Protein AF-A0A255PGM9-F1 (afdb_monomer_lite)

Radius of gyration: 24.42 Å; chains: 1; bounding box: 67×64×49 Å

pLDDT: mean 72.97, std 16.76, range [39.38, 97.69]

Secondary structure (DSSP, 8-state):
-HHHHHTTSSPPPS-EEEE--S---HHHHHHHHHHIIIIITTTT--EEEE-SS-HHHHHH-TTSS---S--EEE-TTS-EEE----TTTTS----STT-S-TTTSS-----HHHHHHHHHHHHTTHHHHHHHHH--TT-EETTEE-S-------------

Foldseek 3Di:
DQQCLQVVVDPNDQEAEAECLVDDDPVVVVVVVVCVVPGCVVSVHYYHYDYDYHLVCLCPDPPHDHRQDFDFDQDPVRDIDTDHRPCLPVDQDQPEPVSHGPVPHPPDDDDPVNVVVVVVVCVVCVVVVCCVVVPDVQDDDPVDGDDDDDDDDDPPDDDD

Sequence (160 aa):
MLALSANGRLPRADYAIFANTGWKPHAVYRHLDRLQKEIAAPAGIPILRVSSGNVRRDALDPAHRFASMPLDILNQDGKQGMTRRQCTGERQAFLHRSRVPLDRAPIDHVTAAEWAARQQELDDRASMVEELENGVVDGCSPWACRGEAEPVQDDFGLAS

Structure (mmCIF, N/CA/C/O backbone):
data_AF-A0A255PGM9-F1
#
_entry.id   AF-A0A255PGM9-F1
#
loop_
_atom_site.group_PDB
_atom_site.id
_atom_site.type_symbol
_atom_site.label_atom_id
_atom_site.label_alt_id
_atom_site.label_comp_id
_atom_site.label_asym_id
_atom_site.label_entity_id
_atom_site.label_seq_id
_atom_site.pdbx_PDB_ins_code
_atom_site.Cartn_x
_atom_site.Cartn_y
_atom_site.Cartn_z
_atom_site.occupancy
_atom_site.B_iso_or_equiv
_atom_site.auth_seq_id
_atom_site.auth_comp_id
_atom_site.auth_asym_id
_atom_site.auth_atom_id
_atom_site.pdbx_PDB_model_num
ATOM 1 N N . MET A 1 1 ? -11.801 -1.512 4.109 1.00 80.38 1 MET A N 1
ATOM 2 C CA . MET A 1 1 ? -11.515 -2.025 5.470 1.00 80.38 1 MET A CA 1
ATOM 3 C C . MET A 1 1 ? -11.207 -0.915 6.474 1.00 80.38 1 MET A C 1
ATOM 5 O O . MET A 1 1 ? -12.067 -0.676 7.305 1.00 80.38 1 MET A O 1
ATOM 9 N N . LEU A 1 2 ? -10.078 -0.187 6.395 1.00 89.12 2 LEU A N 1
ATOM 10 C CA . LEU A 1 2 ? -9.706 0.833 7.405 1.00 89.12 2 LEU A CA 1
ATOM 11 C C . LEU A 1 2 ? -10.802 1.881 7.676 1.00 89.12 2 LEU A C 1
ATOM 13 O O . LEU A 1 2 ? -11.199 2.059 8.819 1.00 89.12 2 LEU A O 1
ATOM 17 N N . ALA A 1 3 ? -11.339 2.523 6.634 1.00 90.69 3 ALA A N 1
ATOM 18 C CA . ALA A 1 3 ? -12.402 3.520 6.797 1.00 90.69 3 ALA A CA 1
ATOM 19 C C . ALA A 1 3 ? -13.709 2.928 7.351 1.00 90.69 3 ALA A C 1
ATOM 21 O O . ALA A 1 3 ? -14.421 3.588 8.094 1.00 90.69 3 ALA A O 1
ATOM 22 N N . LEU A 1 4 ? -14.026 1.673 7.021 1.00 93.12 4 LEU A N 1
ATOM 23 C CA . LEU A 1 4 ? -15.214 0.996 7.552 1.00 93.12 4 LEU A CA 1
ATOM 24 C C . LEU A 1 4 ? -15.051 0.684 9.044 1.00 93.12 4 LEU A C 1
ATOM 26 O O . LEU A 1 4 ? -15.986 0.876 9.811 1.00 93.12 4 LEU A O 1
ATOM 30 N N . SER A 1 5 ? -13.852 0.261 9.444 1.00 91.62 5 SER A N 1
ATOM 31 C CA . SER A 1 5 ? -13.490 0.010 10.840 1.00 91.62 5 SER A CA 1
ATOM 32 C C . SER A 1 5 ? -13.472 1.300 11.671 1.00 91.62 5 SER A C 1
ATOM 34 O O . SER A 1 5 ? -14.047 1.343 12.752 1.00 91.62 5 SER A O 1
ATOM 36 N N . ALA A 1 6 ? -12.909 2.388 11.133 1.00 92.94 6 ALA A N 1
ATOM 37 C CA . ALA A 1 6 ? -12.912 3.706 11.774 1.00 92.94 6 ALA A CA 1
ATOM 38 C C . ALA A 1 6 ? -14.327 4.281 11.974 1.00 92.94 6 ALA A C 1
ATOM 40 O O . ALA A 1 6 ? -14.585 4.934 12.977 1.00 92.94 6 ALA A O 1
ATOM 41 N N . ASN A 1 7 ? -15.248 4.000 11.048 1.00 93.44 7 ASN A N 1
ATOM 42 C CA . ASN A 1 7 ? -16.650 4.420 11.131 1.00 93.44 7 ASN A CA 1
ATOM 43 C C . ASN A 1 7 ? -17.545 3.431 11.906 1.00 93.44 7 ASN A C 1
ATOM 45 O O . ASN A 1 7 ? -18.766 3.555 11.859 1.00 93.44 7 ASN A O 1
ATOM 49 N N . GLY A 1 8 ? -16.973 2.409 12.554 1.00 91.75 8 GLY A N 1
ATOM 50 C CA . GLY A 1 8 ? -17.725 1.442 13.361 1.00 91.75 8 GLY A CA 1
ATOM 51 C C . GLY A 1 8 ? -18.609 0.466 12.574 1.00 91.75 8 GLY A C 1
ATOM 52 O O . GLY A 1 8 ? -19.375 -0.276 13.178 1.00 91.75 8 GLY A O 1
ATOM 53 N N . ARG A 1 9 ? -18.505 0.419 11.237 1.00 93.12 9 ARG A N 1
ATOM 54 C CA . ARG A 1 9 ? -19.223 -0.567 10.399 1.00 93.12 9 ARG A CA 1
ATOM 55 C C . ARG A 1 9 ? -18.607 -1.963 10.464 1.00 93.12 9 ARG A C 1
ATOM 57 O O . ARG A 1 9 ? -19.247 -2.942 10.103 1.00 93.12 9 ARG A O 1
ATOM 64 N N . LEU A 1 10 ? -17.347 -2.036 10.874 1.00 91.81 10 LEU A N 1
ATOM 65 C CA . LEU A 1 10 ? -16.631 -3.264 11.196 1.00 91.81 10 LEU A CA 1
ATOM 66 C C . LEU A 1 10 ? -16.037 -3.118 12.599 1.00 91.81 10 LEU A C 1
ATOM 68 O O . LEU A 1 10 ? -15.811 -1.979 13.024 1.00 91.81 10 LEU A O 1
ATOM 72 N N . PRO A 1 11 ? -15.708 -4.231 13.284 1.00 92.31 11 PRO A N 1
ATOM 73 C CA . PRO A 1 11 ? -14.908 -4.180 14.499 1.00 92.31 11 PRO A CA 1
ATOM 74 C C . PRO A 1 11 ? -13.683 -3.282 14.318 1.00 92.31 11 PRO A C 1
ATOM 76 O O . PRO A 1 11 ? -13.054 -3.251 13.248 1.00 92.31 11 PRO A O 1
ATOM 79 N N . ARG A 1 12 ? -13.364 -2.512 15.359 1.00 91.25 12 ARG A N 1
ATOM 80 C CA . ARG A 1 12 ? -12.228 -1.594 15.325 1.00 91.25 12 ARG A CA 1
ATOM 81 C C . ARG A 1 12 ? -10.937 -2.398 15.184 1.00 91.25 12 ARG A C 1
ATOM 83 O O . ARG A 1 12 ? -10.679 -3.304 15.965 1.00 91.25 12 ARG A O 1
ATOM 90 N N . ALA A 1 13 ? -10.132 -2.048 14.192 1.00 92.12 13 ALA A N 1
ATOM 91 C CA . ALA A 1 13 ? -8.817 -2.627 14.003 1.00 92.12 13 ALA A CA 1
ATOM 92 C C . ALA A 1 13 ? -7.848 -2.049 15.037 1.00 92.12 13 ALA A C 1
ATOM 94 O O . ALA A 1 13 ? -7.802 -0.834 15.231 1.00 92.12 13 ALA A O 1
ATOM 95 N N . ASP A 1 14 ? -7.031 -2.908 15.641 1.00 93.12 14 ASP A N 1
ATOM 96 C CA . ASP A 1 14 ? -5.979 -2.473 16.565 1.00 93.12 14 ASP A CA 1
ATOM 97 C C . ASP A 1 14 ? -4.861 -1.721 15.830 1.00 93.12 14 ASP A C 1
ATOM 99 O O . ASP A 1 14 ? -4.308 -0.748 16.336 1.00 93.12 14 ASP A O 1
ATOM 103 N N . TYR A 1 15 ? -4.538 -2.166 14.610 1.00 92.62 15 TYR A N 1
ATOM 104 C CA . TYR A 1 15 ? -3.480 -1.608 13.768 1.00 92.62 15 TYR A CA 1
ATOM 105 C C . TYR A 1 15 ? -3.843 -1.727 12.285 1.00 92.62 15 TYR A C 1
ATOM 107 O O . TYR A 1 15 ? -4.510 -2.673 11.862 1.00 92.62 15 TYR A O 1
ATOM 115 N N . ALA A 1 16 ? -3.324 -0.811 11.469 1.00 93.00 16 ALA A N 1
ATOM 116 C CA . ALA A 1 16 ? -3.299 -0.940 10.014 1.00 93.00 16 ALA A CA 1
ATOM 117 C C . ALA A 1 16 ? -1.851 -1.036 9.523 1.00 93.00 16 ALA A C 1
ATOM 119 O O . ALA A 1 16 ? -0.984 -0.322 10.014 1.00 93.00 16 ALA A O 1
ATOM 120 N N . ILE A 1 17 ? -1.568 -1.897 8.544 1.00 93.50 17 ILE A N 1
ATOM 121 C CA . ILE A 1 17 ? -0.207 -2.103 8.027 1.00 93.50 17 ILE A CA 1
ATOM 122 C C . ILE A 1 17 ? -0.115 -1.580 6.593 1.00 93.50 17 ILE A C 1
ATOM 124 O O . ILE A 1 17 ? -0.903 -1.961 5.730 1.00 93.50 17 ILE A O 1
ATOM 128 N N . PHE A 1 18 ? 0.879 -0.735 6.326 1.00 94.44 18 PHE A N 1
ATOM 129 C CA . PHE A 1 18 ? 1.225 -0.271 4.988 1.00 94.44 18 PHE A CA 1
ATOM 130 C C . PHE A 1 18 ? 2.541 -0.906 4.526 1.00 94.44 18 PHE A C 1
ATOM 132 O O . PHE A 1 18 ? 3.609 -0.612 5.068 1.00 94.44 18 PHE A O 1
ATOM 139 N N . ALA A 1 19 ? 2.468 -1.755 3.499 1.00 90.12 19 ALA A N 1
ATOM 140 C CA . ALA A 1 19 ? 3.629 -2.401 2.889 1.00 90.12 19 ALA A CA 1
ATOM 141 C C . ALA A 1 19 ? 4.398 -1.420 1.985 1.00 90.12 19 ALA A C 1
ATOM 143 O O . ALA A 1 19 ? 4.076 -1.214 0.809 1.00 90.12 19 ALA A O 1
ATOM 144 N N . ASN A 1 20 ? 5.432 -0.799 2.546 1.00 90.25 20 ASN A N 1
ATOM 145 C CA . ASN A 1 20 ? 6.268 0.180 1.875 1.00 90.25 20 ASN A CA 1
ATOM 146 C C . ASN A 1 20 ? 7.383 -0.494 1.061 1.00 90.25 20 ASN A C 1
ATOM 148 O O . ASN A 1 20 ? 8.411 -0.916 1.593 1.00 90.25 20 ASN A O 1
ATOM 152 N N . THR A 1 21 ? 7.205 -0.513 -0.259 1.00 87.00 21 THR A N 1
ATOM 153 C CA . THR A 1 21 ? 8.205 -0.997 -1.226 1.00 87.00 21 THR A CA 1
ATOM 154 C C . THR A 1 21 ? 9.350 -0.009 -1.468 1.00 87.00 21 THR A C 1
ATOM 156 O O . THR A 1 21 ? 10.267 -0.305 -2.231 1.00 87.00 21 THR A O 1
ATOM 159 N N . GLY A 1 22 ? 9.271 1.204 -0.909 1.00 87.06 22 GLY A N 1
ATOM 160 C CA . GLY A 1 22 ? 10.227 2.284 -1.170 1.00 87.06 22 GLY A CA 1
ATOM 161 C C . GLY A 1 22 ? 10.175 2.845 -2.598 1.00 87.06 22 GLY A C 1
ATOM 162 O O . GLY A 1 22 ? 10.989 3.697 -2.944 1.00 87.06 22 GLY A O 1
ATOM 163 N N . TRP A 1 23 ? 9.231 2.380 -3.423 1.00 88.25 23 TRP A N 1
ATOM 164 C CA . TRP A 1 23 ? 9.052 2.810 -4.812 1.00 88.25 23 TRP A CA 1
ATOM 165 C C . TRP A 1 23 ? 7.570 2.968 -5.184 1.00 88.25 23 TRP A C 1
ATOM 167 O O . TRP A 1 23 ? 7.153 2.693 -6.305 1.00 88.25 23 TRP A O 1
ATOM 177 N N . LYS A 1 24 ? 6.729 3.376 -4.226 1.00 89.88 24 LYS A N 1
ATOM 178 C CA . LYS A 1 24 ? 5.354 3.775 -4.550 1.00 89.88 24 LYS A CA 1
ATOM 179 C C . LYS A 1 24 ? 5.358 5.181 -5.177 1.00 89.88 24 LYS A C 1
ATOM 181 O O . LYS A 1 24 ? 6.220 5.990 -4.835 1.00 89.88 24 LYS A O 1
ATOM 186 N N . PRO A 1 25 ? 4.407 5.511 -6.065 1.00 92.44 25 PRO A N 1
ATOM 187 C CA . PRO A 1 25 ? 4.251 6.876 -6.561 1.00 92.44 25 PRO A CA 1
ATOM 188 C C . PRO A 1 25 ? 3.980 7.881 -5.433 1.00 92.44 25 PRO A C 1
ATOM 190 O O . PRO A 1 25 ? 3.333 7.544 -4.439 1.00 92.44 25 PRO A O 1
ATOM 193 N N . HIS A 1 26 ? 4.376 9.145 -5.619 1.00 93.62 26 HIS A N 1
ATOM 194 C CA . HIS A 1 26 ? 4.118 10.219 -4.645 1.00 93.62 26 HIS A CA 1
ATOM 195 C C . HIS A 1 26 ? 2.634 10.360 -4.275 1.00 93.62 26 HIS A C 1
ATOM 197 O O . HIS A 1 26 ? 2.310 10.628 -3.120 1.00 93.62 26 HIS A O 1
ATOM 203 N N . ALA A 1 27 ? 1.729 10.133 -5.230 1.00 95.50 27 ALA A N 1
ATOM 204 C CA . ALA A 1 27 ? 0.289 10.169 -4.990 1.00 95.50 27 ALA A CA 1
ATOM 205 C C . ALA A 1 27 ? -0.168 9.138 -3.941 1.00 95.50 27 ALA A C 1
ATOM 207 O O . ALA A 1 27 ? -1.047 9.439 -3.137 1.00 95.50 27 ALA A O 1
ATOM 208 N N . VAL A 1 28 ? 0.460 7.956 -3.895 1.00 95.12 28 VAL A N 1
ATOM 209 C CA . VAL A 1 28 ? 0.145 6.914 -2.904 1.00 95.12 28 VAL A CA 1
ATOM 210 C C . VAL A 1 28 ? 0.540 7.370 -1.506 1.00 95.12 28 VAL A C 1
ATOM 212 O O . VAL A 1 28 ? -0.248 7.230 -0.576 1.00 95.12 28 VAL A O 1
ATOM 215 N N . TYR A 1 29 ? 1.730 7.953 -1.352 1.00 95.06 29 TYR A N 1
ATOM 216 C CA . TYR A 1 29 ? 2.166 8.481 -0.059 1.00 95.06 29 TYR A CA 1
ATOM 217 C C . TYR A 1 29 ? 1.295 9.655 0.394 1.00 95.06 29 TYR A C 1
ATOM 219 O O . TYR A 1 29 ? 0.841 9.658 1.531 1.00 95.06 29 TYR A O 1
ATOM 227 N N . ARG A 1 30 ? 0.946 10.577 -0.514 1.00 97.62 30 ARG A N 1
ATOM 228 C CA . ARG A 1 30 ? 0.008 11.672 -0.221 1.00 97.62 30 ARG A CA 1
ATOM 229 C C . ARG A 1 30 ? -1.344 11.146 0.261 1.00 97.62 30 ARG A C 1
ATOM 231 O O . ARG A 1 30 ? -1.911 11.665 1.217 1.00 97.62 30 ARG A O 1
ATOM 238 N N . HIS A 1 31 ? -1.868 10.120 -0.405 1.00 96.31 31 HIS A N 1
ATOM 239 C CA . HIS A 1 31 ? -3.123 9.498 -0.007 1.00 96.31 31 HIS A CA 1
ATOM 240 C C . HIS A 1 31 ? -3.011 8.818 1.364 1.00 96.31 31 HIS A C 1
ATOM 242 O O . HIS A 1 31 ? -3.907 8.971 2.189 1.00 96.31 31 HIS A O 1
ATOM 248 N N . LEU A 1 32 ? -1.903 8.122 1.632 1.00 96.81 32 LEU A N 1
ATOM 249 C CA . LEU A 1 32 ? -1.632 7.507 2.931 1.00 96.81 32 LEU A CA 1
ATOM 250 C C . LEU A 1 32 ? -1.583 8.546 4.057 1.00 96.81 32 LEU A C 1
ATOM 252 O O . LEU A 1 32 ? -2.187 8.328 5.103 1.00 96.81 32 LEU A O 1
ATOM 256 N N . ASP A 1 33 ? -0.914 9.677 3.833 1.00 96.75 33 ASP A N 1
ATOM 257 C CA . ASP A 1 33 ? -0.838 10.769 4.807 1.00 96.75 33 ASP A CA 1
ATOM 258 C C . ASP A 1 33 ? -2.229 11.355 5.083 1.00 96.75 33 ASP A C 1
ATOM 260 O O . ASP A 1 33 ? -2.593 11.587 6.238 1.00 96.75 33 ASP A O 1
ATOM 264 N N . ARG A 1 34 ? -3.048 11.509 4.033 1.00 97.19 34 ARG A N 1
ATOM 265 C CA . ARG A 1 34 ? -4.442 11.942 4.163 1.00 97.19 34 ARG A CA 1
ATOM 266 C C . ARG A 1 34 ? -5.269 10.952 4.986 1.00 97.19 34 ARG A C 1
ATOM 268 O O . ARG A 1 34 ? -5.917 11.358 5.943 1.00 97.19 34 ARG A O 1
ATOM 275 N N . LEU A 1 35 ? -5.209 9.657 4.666 1.00 96.19 35 LEU A N 1
ATOM 276 C CA . LEU A 1 35 ? -5.907 8.606 5.420 1.00 96.19 35 LEU A CA 1
ATOM 277 C C . LEU A 1 35 ? -5.472 8.568 6.888 1.00 96.19 35 LEU A C 1
ATOM 279 O O . LEU A 1 35 ? -6.306 8.401 7.777 1.00 96.19 35 LEU A O 1
ATOM 283 N N . GLN A 1 36 ? -4.174 8.727 7.147 1.00 96.69 36 GLN A N 1
ATOM 284 C CA . GLN A 1 36 ? -3.642 8.754 8.502 1.00 96.69 36 GLN A CA 1
ATOM 285 C C . GLN A 1 36 ? -4.204 9.940 9.291 1.00 96.69 36 GLN A C 1
ATOM 287 O O . GLN A 1 36 ? -4.648 9.754 10.421 1.00 96.69 36 GLN A O 1
ATOM 292 N N . LYS A 1 37 ? -4.210 11.135 8.692 1.00 97.69 37 LYS A N 1
ATOM 293 C CA . LYS A 1 37 ? -4.676 12.371 9.328 1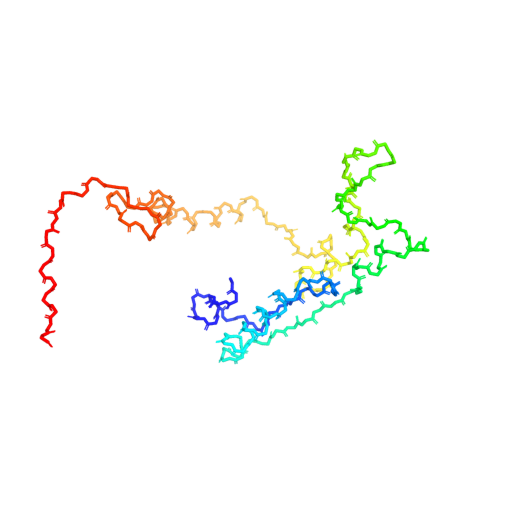.00 97.69 37 LYS A CA 1
ATOM 294 C C . LYS A 1 37 ? -6.191 12.399 9.538 1.00 97.69 37 LYS A C 1
ATOM 296 O O . LYS A 1 37 ? -6.643 12.778 10.610 1.00 97.69 37 LYS A O 1
ATOM 301 N N . GLU A 1 38 ? -6.958 12.043 8.514 1.00 97.50 38 GLU A N 1
ATOM 302 C CA . GLU A 1 38 ? -8.409 12.273 8.482 1.00 97.50 38 GLU A CA 1
ATOM 303 C C . GLU A 1 38 ? -9.218 11.099 9.037 1.00 97.50 38 GLU A C 1
ATOM 305 O O . GLU A 1 38 ? -10.345 11.297 9.474 1.00 97.50 38 GLU A O 1
ATOM 310 N N . ILE A 1 39 ? -8.667 9.880 9.026 1.00 96.38 39 ILE A N 1
ATOM 311 C CA . ILE A 1 39 ? -9.421 8.666 9.373 1.00 96.38 39 ILE A CA 1
ATOM 312 C C . ILE A 1 39 ? -8.753 7.907 10.516 1.00 96.38 39 ILE A C 1
ATOM 314 O O . ILE A 1 39 ? -9.373 7.652 11.545 1.00 96.38 39 ILE A O 1
ATOM 318 N N . ALA A 1 40 ? -7.484 7.533 10.349 1.00 96.06 40 ALA A N 1
ATOM 319 C CA . ALA A 1 40 ? -6.839 6.594 11.260 1.00 96.06 40 ALA A CA 1
ATOM 320 C C . ALA A 1 40 ? -6.511 7.227 12.621 1.00 96.06 40 ALA A C 1
ATOM 322 O O . ALA A 1 40 ? -6.833 6.644 13.653 1.00 96.06 40 ALA A O 1
ATOM 323 N N . ALA A 1 41 ? -5.924 8.430 12.640 1.00 95.69 41 ALA A N 1
ATOM 324 C CA . ALA A 1 41 ? -5.585 9.123 13.882 1.00 95.69 41 ALA A CA 1
ATOM 325 C C . ALA A 1 41 ? -6.824 9.498 14.722 1.00 95.69 41 ALA A C 1
ATOM 327 O O . ALA A 1 41 ? -6.813 9.185 15.912 1.00 95.69 41 ALA A O 1
ATOM 328 N N . PRO A 1 42 ? -7.913 10.058 14.151 1.00 96.62 42 PRO A N 1
ATOM 329 C CA . PRO A 1 42 ? -9.144 10.313 14.904 1.00 96.62 42 PRO A CA 1
ATOM 330 C C . PRO A 1 42 ? -9.781 9.043 15.480 1.00 96.62 42 PRO A C 1
ATOM 332 O O . PRO A 1 42 ? -10.276 9.057 16.601 1.00 96.62 42 PRO A O 1
ATOM 335 N N . ALA A 1 43 ? -9.717 7.926 14.750 1.00 95.06 43 ALA A N 1
ATOM 336 C CA . ALA A 1 43 ? -10.204 6.630 15.225 1.00 95.06 43 ALA A CA 1
ATOM 337 C C . ALA A 1 43 ? -9.219 5.906 16.167 1.00 95.06 43 ALA A C 1
ATOM 339 O O . ALA A 1 43 ? -9.482 4.782 16.600 1.00 95.06 43 ALA A O 1
ATOM 340 N N . GLY A 1 44 ? -8.057 6.504 16.455 1.00 95.56 44 GLY A N 1
ATOM 341 C CA . GLY A 1 44 ? -7.001 5.903 17.266 1.00 95.56 44 GLY A CA 1
ATOM 342 C C . GLY A 1 44 ? -6.444 4.598 16.684 1.00 95.56 44 GLY A C 1
ATOM 343 O O . GLY A 1 44 ? -6.078 3.710 17.449 1.00 95.56 44 GLY A O 1
ATOM 344 N N . ILE A 1 45 ? -6.440 4.432 15.360 1.00 95.88 45 ILE A N 1
ATOM 345 C CA . ILE A 1 45 ? -5.916 3.247 14.668 1.00 95.88 45 ILE A CA 1
ATOM 346 C C . ILE A 1 45 ? -4.508 3.577 14.143 1.00 95.88 45 ILE A C 1
ATOM 348 O O . ILE A 1 45 ? -4.376 4.255 13.120 1.00 95.88 45 ILE A O 1
ATOM 352 N N . PRO A 1 46 ? -3.427 3.136 14.806 1.00 93.94 46 PRO A N 1
ATOM 353 C CA . PRO A 1 46 ? -2.065 3.362 14.327 1.00 93.94 46 PRO A CA 1
ATOM 354 C C . PRO A 1 46 ? -1.799 2.679 12.975 1.00 93.94 46 PRO A C 1
ATOM 356 O O . PRO A 1 46 ? -2.058 1.486 12.793 1.00 93.94 46 PRO A O 1
ATOM 359 N N . ILE A 1 47 ? -1.216 3.432 12.034 1.00 94.62 47 ILE A N 1
ATOM 360 C CA . ILE A 1 47 ? -0.720 2.896 10.760 1.00 94.62 47 ILE A CA 1
ATOM 361 C C . ILE A 1 47 ? 0.773 2.569 10.881 1.00 94.62 47 ILE A C 1
ATOM 363 O O . ILE A 1 47 ? 1.611 3.460 11.013 1.00 94.62 47 ILE A O 1
ATOM 367 N N . LEU A 1 48 ? 1.116 1.289 10.767 1.00 94.19 48 LEU A N 1
ATOM 368 C CA . LEU A 1 48 ? 2.481 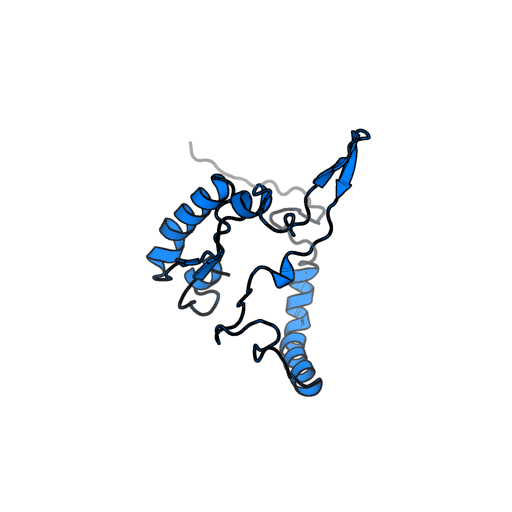0.776 10.765 1.00 94.19 48 LEU A CA 1
ATOM 369 C C . LEU A 1 48 ? 3.005 0.684 9.329 1.00 94.19 48 LEU A C 1
ATOM 371 O O . LEU A 1 48 ? 2.511 -0.104 8.522 1.00 94.19 48 LEU A O 1
ATOM 375 N N . ARG A 1 49 ? 4.031 1.470 8.993 1.00 93.12 49 ARG A N 1
ATOM 376 C CA . ARG A 1 49 ? 4.729 1.363 7.704 1.00 93.12 49 ARG A CA 1
ATOM 377 C C . ARG A 1 49 ? 5.829 0.316 7.834 1.00 93.12 49 ARG A C 1
ATOM 379 O O . ARG A 1 49 ? 6.795 0.530 8.557 1.00 93.12 49 ARG A O 1
ATOM 386 N N . VAL A 1 50 ? 5.690 -0.799 7.127 1.00 90.31 50 VAL A N 1
ATOM 387 C CA . VAL A 1 50 ? 6.673 -1.891 7.134 1.00 90.31 50 VAL A CA 1
ATOM 388 C C . VAL A 1 50 ? 7.407 -1.931 5.804 1.00 90.31 50 VAL A C 1
ATOM 390 O O . VAL A 1 50 ? 6.804 -1.710 4.757 1.00 90.31 50 VAL A O 1
ATOM 393 N N . SER A 1 51 ? 8.710 -2.193 5.827 1.00 85.81 51 SER A N 1
ATOM 394 C CA . SER A 1 51 ? 9.526 -2.311 4.619 1.00 85.81 51 SER A CA 1
ATOM 395 C C . SER A 1 51 ? 10.522 -3.452 4.766 1.00 85.81 51 SER A C 1
ATOM 397 O O . SER A 1 51 ? 10.994 -3.726 5.864 1.00 85.81 51 SER A O 1
ATOM 399 N N . SER A 1 52 ? 10.838 -4.096 3.646 1.00 82.12 52 SER A N 1
ATOM 400 C CA . SER A 1 52 ? 11.832 -5.168 3.539 1.00 82.12 52 SER A CA 1
ATOM 401 C C . SER A 1 52 ? 12.850 -4.861 2.431 1.00 82.12 52 SER A C 1
ATOM 403 O O . SER A 1 52 ? 13.268 -5.761 1.708 1.00 82.12 52 SER A O 1
ATOM 405 N N . GLY A 1 53 ? 13.196 -3.583 2.244 1.00 79.44 53 GLY A N 1
ATOM 406 C CA . GLY A 1 53 ? 14.104 -3.132 1.185 1.00 79.44 53 GLY A CA 1
ATOM 407 C C . GLY A 1 53 ? 13.441 -2.211 0.163 1.00 79.44 53 GLY A C 1
ATOM 408 O O . GLY A 1 53 ? 12.260 -1.866 0.274 1.00 79.44 53 GLY A O 1
ATOM 409 N N . ASN A 1 54 ? 14.228 -1.775 -0.825 1.00 83.19 54 ASN A N 1
ATOM 410 C CA . ASN A 1 54 ? 13.771 -0.858 -1.862 1.00 83.19 54 ASN A CA 1
ATOM 411 C C . ASN A 1 54 ? 13.727 -1.566 -3.208 1.00 83.19 54 ASN A C 1
ATOM 413 O O . ASN A 1 54 ? 14.743 -1.777 -3.862 1.00 83.19 54 ASN A O 1
ATOM 417 N N . VAL A 1 55 ? 12.505 -1.795 -3.661 1.00 79.00 55 VAL A N 1
ATOM 418 C CA . VAL A 1 55 ? 12.215 -2.569 -4.859 1.00 79.00 55 VAL A CA 1
ATOM 419 C C . VAL A 1 55 ? 12.874 -2.004 -6.124 1.00 79.00 55 VAL A C 1
ATOM 421 O O . VAL A 1 55 ? 13.216 -2.769 -7.020 1.00 79.00 55 VAL A O 1
ATOM 424 N N . ARG A 1 56 ? 13.081 -0.682 -6.201 1.00 80.50 56 ARG A N 1
ATOM 425 C CA . ARG A 1 56 ? 13.778 -0.043 -7.324 1.00 80.50 56 ARG A CA 1
ATOM 426 C C . ARG A 1 56 ? 15.267 -0.348 -7.314 1.00 80.50 56 ARG A C 1
ATOM 428 O O . ARG A 1 56 ? 15.836 -0.590 -8.368 1.00 80.50 56 ARG A O 1
ATOM 435 N N . ARG A 1 57 ? 15.896 -0.266 -6.139 1.00 82.38 57 ARG A N 1
ATOM 436 C CA . ARG A 1 57 ? 17.335 -0.511 -5.991 1.00 82.38 57 ARG A CA 1
ATOM 437 C C . ARG A 1 57 ? 17.643 -1.967 -6.293 1.00 82.38 57 ARG A C 1
ATOM 439 O O . ARG A 1 57 ? 18.485 -2.212 -7.141 1.00 82.38 57 ARG A O 1
ATOM 446 N N . ASP A 1 58 ? 16.871 -2.884 -5.708 1.00 78.56 58 ASP A N 1
ATOM 447 C CA . ASP A 1 58 ? 16.990 -4.322 -5.969 1.00 78.56 58 ASP A CA 1
ATOM 448 C C . ASP A 1 58 ? 16.854 -4.629 -7.469 1.00 78.56 58 ASP A C 1
ATOM 450 O O . ASP A 1 58 ? 17.525 -5.507 -7.995 1.00 78.56 58 ASP A O 1
ATOM 454 N N . ALA A 1 59 ? 15.978 -3.896 -8.169 1.00 74.94 59 ALA A N 1
ATOM 455 C CA . ALA A 1 59 ? 15.722 -4.138 -9.581 1.00 74.94 59 ALA A CA 1
ATOM 456 C C . ALA A 1 59 ? 16.789 -3.585 -10.537 1.00 74.94 59 ALA A C 1
ATOM 458 O O . ALA A 1 59 ? 16.886 -4.053 -11.668 1.00 74.94 59 ALA A O 1
ATOM 459 N N . LEU A 1 60 ? 17.537 -2.567 -10.110 1.00 76.50 60 LEU A N 1
ATOM 460 C CA . LEU A 1 60 ? 18.535 -1.878 -10.932 1.00 76.50 60 LEU A CA 1
ATOM 461 C C . LEU A 1 60 ? 19.976 -2.259 -10.567 1.00 76.50 60 LEU A C 1
ATOM 463 O O . LEU A 1 60 ? 20.900 -1.798 -11.231 1.00 76.50 60 LEU A O 1
ATOM 467 N N . ASP A 1 61 ? 20.176 -3.056 -9.517 1.00 77.19 61 ASP A N 1
ATOM 468 C CA . ASP A 1 61 ? 21.492 -3.513 -9.083 1.00 77.19 61 ASP A CA 1
ATOM 469 C C . ASP A 1 61 ? 21.984 -4.675 -9.974 1.00 77.19 61 ASP A C 1
ATOM 471 O O . ASP A 1 61 ? 21.393 -5.756 -9.948 1.00 77.19 61 ASP A O 1
ATOM 475 N N . PRO A 1 62 ? 23.069 -4.492 -10.754 1.00 73.12 62 PRO A N 1
ATOM 476 C CA . PRO A 1 62 ? 23.604 -5.528 -11.637 1.00 73.12 62 PRO A CA 1
ATOM 477 C C . PRO A 1 62 ? 24.277 -6.688 -10.886 1.00 73.12 62 PRO A C 1
ATOM 479 O O . PRO A 1 62 ? 24.488 -7.744 -11.480 1.00 73.12 62 PRO A O 1
ATOM 482 N N . ALA A 1 63 ? 24.637 -6.503 -9.610 1.00 75.62 63 ALA A N 1
ATOM 483 C CA . ALA A 1 63 ? 25.180 -7.553 -8.748 1.00 75.62 63 ALA A CA 1
ATOM 484 C C . ALA A 1 63 ? 24.077 -8.330 -8.012 1.00 75.62 63 ALA A C 1
ATOM 486 O O . ALA A 1 63 ? 24.331 -9.406 -7.462 1.00 75.62 63 ALA A O 1
ATOM 487 N N . HIS A 1 64 ? 22.851 -7.805 -8.003 1.00 68.25 64 HIS A N 1
ATOM 488 C CA . HIS A 1 64 ? 21.697 -8.508 -7.476 1.00 68.25 64 HIS A CA 1
ATOM 489 C C . HIS A 1 64 ? 21.181 -9.509 -8.510 1.00 68.25 64 HIS A C 1
ATOM 491 O O . HIS A 1 64 ? 21.260 -9.290 -9.722 1.00 68.25 64 HIS A O 1
ATOM 497 N N . ARG A 1 65 ? 20.637 -10.640 -8.043 1.00 62.81 65 ARG A N 1
ATOM 498 C CA . ARG A 1 65 ? 19.959 -11.578 -8.942 1.00 62.81 65 ARG A CA 1
ATOM 499 C C . ARG A 1 65 ? 18.879 -10.802 -9.703 1.00 62.81 65 ARG A C 1
ATOM 501 O O . ARG A 1 65 ? 18.111 -10.067 -9.089 1.00 62.81 65 ARG A O 1
ATOM 508 N N . PHE A 1 66 ? 18.857 -10.964 -11.028 1.00 57.50 66 PHE A N 1
ATOM 509 C CA . PHE A 1 66 ? 18.007 -10.192 -11.934 1.00 57.50 66 PHE A CA 1
ATOM 510 C C . PHE A 1 66 ? 16.574 -10.072 -11.400 1.00 57.50 66 PHE A C 1
ATOM 512 O O . PHE A 1 66 ? 15.921 -11.079 -11.119 1.00 57.50 66 PHE A O 1
ATOM 519 N N . ALA A 1 67 ? 16.135 -8.821 -11.256 1.00 54.41 67 ALA A N 1
ATOM 520 C CA . ALA A 1 67 ? 14.897 -8.394 -10.627 1.00 54.41 67 ALA A CA 1
ATOM 521 C C . ALA A 1 67 ? 13.713 -9.318 -10.930 1.00 54.41 67 ALA A C 1
ATOM 523 O O . ALA A 1 67 ? 13.219 -9.430 -12.049 1.00 54.41 67 ALA A O 1
ATOM 524 N N . SER A 1 68 ? 13.208 -9.933 -9.880 1.00 64.25 68 SER A N 1
ATOM 525 C CA . SER A 1 68 ? 12.190 -10.973 -9.890 1.00 64.25 68 SER A CA 1
ATOM 526 C C . SER A 1 68 ? 10.747 -10.453 -10.029 1.00 64.25 68 SER A C 1
ATOM 528 O O . SER A 1 68 ? 9.780 -11.207 -9.878 1.00 64.25 68 SER A O 1
ATOM 530 N N . MET A 1 69 ? 10.569 -9.160 -10.316 1.00 61.56 69 MET A N 1
ATOM 531 C CA . MET A 1 69 ? 9.262 -8.565 -10.595 1.00 61.56 69 MET A CA 1
ATOM 532 C C . MET A 1 69 ? 8.850 -8.774 -12.053 1.00 61.56 69 MET A C 1
ATOM 534 O O . MET A 1 69 ? 9.701 -8.655 -12.933 1.00 61.56 69 MET A O 1
ATOM 538 N N . PRO A 1 70 ? 7.556 -9.019 -12.320 1.00 71.75 70 PRO A N 1
ATOM 539 C CA . PRO A 1 70 ? 7.032 -8.979 -13.676 1.00 71.75 70 PRO A CA 1
ATOM 540 C C . PRO A 1 70 ? 7.035 -7.523 -14.153 1.00 71.75 70 PRO A C 1
ATOM 542 O O . PRO A 1 70 ? 6.284 -6.691 -13.645 1.00 71.75 70 PRO A O 1
ATOM 545 N N . LEU A 1 71 ? 7.944 -7.215 -15.068 1.00 74.44 71 LEU A N 1
ATOM 546 C CA . LEU A 1 71 ? 8.127 -5.916 -15.692 1.00 74.44 71 LEU A CA 1
ATOM 547 C C . LEU A 1 71 ? 7.850 -6.063 -17.184 1.00 74.44 71 LEU A C 1
ATOM 549 O O . LEU A 1 71 ? 8.272 -7.046 -17.802 1.00 74.44 71 LEU A O 1
ATOM 553 N N . ASP A 1 72 ? 7.199 -5.058 -17.756 1.00 78.31 72 ASP A N 1
ATOM 554 C CA . ASP A 1 72 ? 7.196 -4.870 -19.199 1.00 78.31 72 ASP A CA 1
ATOM 555 C C . ASP A 1 72 ? 8.579 -4.372 -19.622 1.00 78.31 72 ASP A C 1
ATOM 557 O O . ASP A 1 72 ? 9.113 -3.402 -19.074 1.00 78.31 72 ASP A O 1
ATOM 561 N N . ILE A 1 73 ? 9.181 -5.072 -20.574 1.00 77.50 73 ILE A N 1
ATOM 562 C CA . ILE A 1 73 ? 10.522 -4.811 -21.083 1.00 77.50 73 ILE A CA 1
ATOM 563 C C . ILE A 1 73 ? 10.489 -4.623 -22.595 1.00 77.50 73 ILE A C 1
ATOM 565 O O . ILE A 1 73 ? 9.605 -5.118 -23.297 1.00 77.50 73 ILE A O 1
ATOM 569 N N . LEU A 1 74 ? 11.502 -3.928 -23.101 1.00 80.81 74 LEU A N 1
ATOM 570 C CA . LEU A 1 74 ? 11.791 -3.860 -24.524 1.00 80.81 74 LEU A CA 1
ATOM 571 C C . LEU A 1 74 ? 12.951 -4.810 -24.825 1.00 80.81 74 LEU A C 1
ATOM 573 O O . LEU A 1 74 ? 14.025 -4.686 -24.235 1.00 80.81 74 LEU A O 1
ATOM 577 N N . ASN A 1 75 ? 12.731 -5.767 -25.721 1.00 77.50 75 ASN A N 1
ATOM 578 C CA . ASN A 1 75 ? 13.786 -6.662 -26.185 1.00 77.50 75 ASN A CA 1
ATOM 579 C C . ASN A 1 75 ? 14.771 -5.912 -27.094 1.00 77.50 75 ASN A C 1
ATOM 581 O O . ASN A 1 75 ? 14.450 -4.848 -27.623 1.00 77.50 75 ASN A O 1
ATOM 585 N N . GLN A 1 76 ? 15.947 -6.499 -27.334 1.00 82.38 76 GLN A N 1
ATOM 586 C CA . GLN A 1 76 ? 16.949 -5.929 -28.250 1.00 82.38 76 GLN A CA 1
ATOM 587 C C . GLN A 1 76 ? 16.389 -5.717 -29.667 1.00 82.38 76 GLN A C 1
ATOM 589 O O . GLN A 1 76 ? 16.720 -4.732 -30.317 1.00 82.38 76 GLN A O 1
ATOM 594 N N . ASP A 1 77 ? 15.452 -6.569 -30.089 1.00 88.94 77 ASP A N 1
ATOM 595 C CA . ASP A 1 77 ? 14.748 -6.463 -31.374 1.00 88.94 77 ASP A CA 1
ATOM 596 C C . ASP A 1 77 ? 13.641 -5.384 -31.390 1.00 88.94 77 ASP A C 1
ATOM 598 O O . ASP A 1 77 ? 12.838 -5.326 -32.320 1.00 88.94 77 ASP A O 1
ATOM 602 N N . GLY A 1 78 ? 13.508 -4.581 -30.328 1.00 86.75 78 GLY A N 1
ATOM 603 C CA . GLY A 1 78 ? 12.488 -3.533 -30.195 1.00 86.75 78 GLY A CA 1
ATOM 604 C C . GLY A 1 78 ? 11.070 -4.039 -29.902 1.00 86.75 78 GLY A C 1
ATOM 605 O O . GLY A 1 78 ? 10.135 -3.247 -29.811 1.00 86.75 78 GLY A O 1
ATOM 606 N N . LYS A 1 79 ? 10.875 -5.352 -29.738 1.00 88.25 79 LYS A N 1
ATOM 607 C CA . LYS A 1 79 ? 9.573 -5.942 -29.391 1.00 88.25 79 LYS A CA 1
ATOM 608 C C . LYS A 1 79 ? 9.309 -5.852 -27.891 1.00 88.25 79 LYS A C 1
ATOM 610 O O . LYS A 1 79 ? 10.210 -6.106 -27.091 1.00 88.25 79 LYS A O 1
ATOM 615 N N . GLN A 1 80 ? 8.063 -5.572 -27.517 1.00 84.38 80 GLN A N 1
ATOM 616 C CA . GLN A 1 80 ? 7.615 -5.652 -26.126 1.00 84.38 80 GLN A CA 1
ATOM 617 C C . GLN A 1 80 ? 7.659 -7.104 -25.631 1.00 84.38 80 GLN A C 1
ATOM 619 O O . GLN A 1 80 ? 7.330 -8.037 -26.365 1.00 84.38 80 GLN A O 1
ATOM 624 N N . GLY A 1 81 ? 8.076 -7.292 -24.385 1.00 78.00 81 GLY A N 1
ATOM 625 C CA . GLY A 1 81 ? 8.068 -8.571 -23.686 1.00 78.00 81 GLY A CA 1
ATOM 626 C C . GLY A 1 81 ? 7.761 -8.369 -22.208 1.00 78.00 81 GLY A C 1
ATOM 627 O O . GLY A 1 81 ? 7.832 -7.255 -21.704 1.00 78.00 81 GLY A O 1
ATOM 628 N N . MET A 1 82 ? 7.434 -9.450 -21.506 1.00 77.62 82 MET A N 1
ATOM 629 C CA . MET A 1 82 ? 7.142 -9.415 -20.073 1.00 77.62 82 MET A CA 1
ATOM 630 C C . MET A 1 82 ? 8.044 -10.404 -19.341 1.00 77.62 82 MET A C 1
ATOM 632 O O . MET A 1 82 ? 8.158 -11.569 -19.738 1.00 77.62 82 MET A O 1
ATOM 636 N N . THR A 1 83 ? 8.695 -9.957 -18.269 1.00 74.50 83 THR A N 1
ATOM 637 C CA . THR A 1 83 ? 9.508 -10.842 -17.427 1.00 74.50 83 THR A CA 1
ATOM 638 C C . THR A 1 83 ? 8.618 -11.737 -16.561 1.00 74.50 83 THR A C 1
ATOM 640 O O . THR A 1 83 ? 7.512 -11.376 -16.156 1.00 74.50 83 THR A O 1
ATOM 643 N N . ARG A 1 84 ? 9.094 -12.950 -16.256 1.00 71.06 84 ARG A N 1
ATOM 644 C CA . ARG A 1 84 ? 8.357 -13.883 -15.392 1.00 71.06 84 ARG A CA 1
ATOM 645 C C . ARG A 1 84 ? 8.368 -13.388 -13.947 1.00 71.06 84 ARG A C 1
ATOM 647 O O . ARG A 1 84 ? 9.402 -12.964 -13.439 1.00 71.06 84 ARG A O 1
ATOM 654 N N . ARG A 1 85 ? 7.243 -13.547 -13.246 1.00 67.00 85 ARG A N 1
ATOM 655 C CA . ARG A 1 85 ? 7.170 -13.317 -11.798 1.00 67.00 85 ARG A CA 1
ATOM 656 C C . ARG A 1 85 ? 8.017 -14.362 -11.060 1.00 67.00 85 ARG A C 1
ATOM 658 O O . ARG A 1 85 ? 7.632 -15.524 -10.997 1.00 67.00 85 ARG A O 1
ATOM 665 N N . GLN A 1 86 ? 9.134 -13.942 -10.470 1.00 66.94 86 GLN A N 1
ATOM 666 C CA . GLN A 1 86 ? 9.991 -14.781 -9.614 1.00 66.94 86 GLN A CA 1
ATOM 667 C C . GLN A 1 86 ? 10.070 -14.262 -8.162 1.00 66.94 86 GLN A C 1
ATOM 669 O O . GLN A 1 86 ? 10.703 -14.876 -7.309 1.00 66.94 86 GLN A O 1
ATOM 674 N N . CYS A 1 87 ? 9.402 -13.144 -7.854 1.00 63.66 87 CYS A N 1
ATOM 675 C CA . CYS A 1 87 ? 9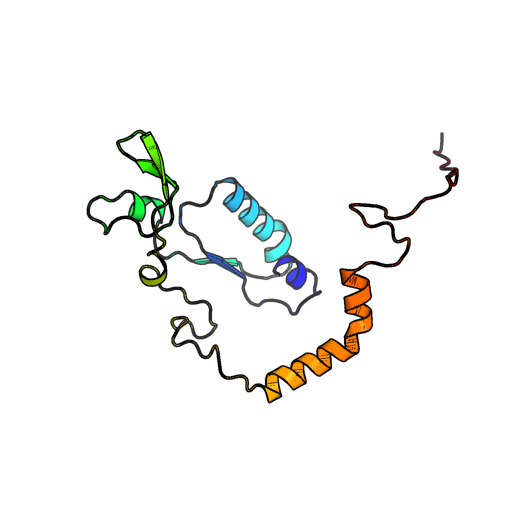.573 -12.390 -6.607 1.00 63.66 87 CYS A CA 1
ATOM 676 C C . CYS A 1 87 ? 8.879 -12.982 -5.375 1.00 63.66 87 CYS A C 1
ATOM 678 O O . CYS A 1 87 ? 9.080 -12.476 -4.272 1.00 63.66 87 CYS A O 1
ATOM 680 N N . THR A 1 88 ? 8.075 -14.041 -5.524 1.00 58.53 88 THR A N 1
ATOM 681 C CA . THR A 1 88 ? 7.355 -14.670 -4.401 1.00 58.53 88 THR A CA 1
ATOM 682 C C . THR A 1 88 ? 8.304 -15.295 -3.374 1.00 58.53 88 THR A C 1
ATOM 684 O O . THR A 1 88 ? 7.975 -15.316 -2.196 1.00 58.53 88 THR A O 1
ATOM 687 N N . GLY A 1 89 ? 9.474 -15.783 -3.806 1.00 59.28 89 GLY A N 1
ATOM 688 C CA . GLY A 1 89 ? 10.466 -16.409 -2.921 1.00 59.28 89 GLY A CA 1
ATOM 689 C C . GLY A 1 89 ? 11.511 -15.449 -2.341 1.00 59.28 89 GLY A C 1
ATOM 690 O O . GLY A 1 89 ? 12.190 -15.799 -1.384 1.00 59.28 89 GLY A O 1
ATOM 691 N N . GLU A 1 90 ? 11.652 -14.245 -2.903 1.00 57.09 90 GLU A N 1
ATOM 692 C CA . GLU A 1 90 ? 12.731 -13.309 -2.540 1.00 57.09 90 GLU A CA 1
ATOM 693 C C . GLU A 1 90 ? 12.350 -12.344 -1.416 1.00 57.09 90 GLU A C 1
ATOM 695 O O . GLU A 1 90 ? 13.215 -11.761 -0.767 1.00 57.09 90 GLU A O 1
ATOM 700 N N . ARG A 1 91 ? 11.050 -12.172 -1.158 1.00 55.72 91 ARG A N 1
ATOM 701 C CA . ARG A 1 91 ? 10.551 -11.327 -0.072 1.00 55.72 91 ARG A CA 1
ATOM 702 C C . ARG A 1 91 ? 9.672 -12.165 0.836 1.00 55.72 91 ARG A C 1
ATOM 704 O O . ARG A 1 91 ? 8.665 -12.707 0.391 1.00 55.72 91 ARG A O 1
ATOM 711 N N . GLN A 1 92 ? 10.045 -12.255 2.111 1.00 51.69 92 GLN A N 1
ATOM 712 C CA . GLN A 1 92 ? 9.256 -12.980 3.103 1.00 51.69 92 GLN A CA 1
ATOM 713 C C . GLN A 1 92 ? 7.944 -12.220 3.346 1.00 51.69 92 GLN A C 1
ATOM 715 O O . GLN A 1 92 ? 7.909 -11.187 4.014 1.00 51.69 92 GLN A O 1
ATOM 720 N N . ALA A 1 93 ? 6.860 -12.694 2.731 1.00 51.50 93 ALA A N 1
ATOM 721 C CA . ALA A 1 93 ? 5.521 -12.164 2.932 1.00 51.50 93 ALA A CA 1
ATOM 722 C C . ALA A 1 93 ? 4.909 -12.813 4.180 1.00 51.50 93 ALA A C 1
ATOM 724 O O . ALA A 1 93 ? 4.507 -13.975 4.166 1.00 51.50 93 ALA A O 1
ATOM 725 N N . PHE A 1 94 ? 4.831 -12.050 5.265 1.00 51.91 94 PHE A N 1
ATOM 726 C CA . PHE A 1 94 ? 4.147 -12.458 6.487 1.00 51.91 94 PHE A CA 1
ATOM 727 C C . PHE A 1 94 ? 2.744 -11.839 6.500 1.00 51.91 94 PHE A C 1
ATOM 729 O O . PHE A 1 94 ? 2.574 -10.703 6.936 1.00 51.91 94 PHE A O 1
ATOM 736 N N . LEU A 1 95 ? 1.740 -12.548 5.972 1.00 54.59 95 LEU A N 1
ATOM 737 C CA . LEU A 1 95 ? 0.347 -12.061 5.944 1.00 54.59 95 LEU A CA 1
ATOM 738 C C . LEU A 1 95 ? -0.429 -12.404 7.235 1.00 54.59 95 LEU A C 1
ATOM 740 O O . LEU A 1 95 ? -1.487 -11.839 7.489 1.00 54.59 95 LEU A O 1
ATOM 744 N N . HIS A 1 96 ? 0.089 -13.313 8.068 1.00 62.84 96 HIS A N 1
ATOM 745 C CA . HIS A 1 96 ? -0.634 -13.896 9.202 1.00 62.84 96 HIS A CA 1
ATOM 746 C C . HIS A 1 96 ? -0.201 -13.322 10.568 1.00 62.84 96 HIS A C 1
ATOM 748 O O . HIS A 1 96 ? 0.972 -13.003 10.774 1.00 62.84 96 HIS A O 1
ATOM 754 N N . ARG A 1 97 ? -1.127 -13.251 11.546 1.00 53.81 97 ARG A N 1
ATOM 755 C CA . ARG A 1 97 ? -0.902 -12.683 12.902 1.00 53.81 97 ARG A CA 1
ATOM 756 C C . ARG A 1 97 ? 0.279 -13.289 13.668 1.00 53.81 97 ARG A C 1
ATOM 758 O O . ARG A 1 97 ? 0.827 -12.647 14.557 1.00 53.81 97 ARG A O 1
ATOM 765 N N . SER A 1 98 ? 0.665 -14.517 13.330 1.00 61.12 98 SER A N 1
ATOM 766 C CA . SER A 1 98 ? 1.802 -15.226 13.929 1.00 61.12 98 SER A CA 1
ATOM 767 C C . SER A 1 98 ? 3.165 -14.731 13.433 1.00 61.12 98 SER A C 1
ATOM 769 O O . SER A 1 98 ? 4.177 -15.150 13.981 1.00 61.12 98 SER A O 1
ATOM 771 N N . ARG A 1 99 ? 3.211 -13.855 12.414 1.00 58.53 99 ARG A N 1
ATOM 772 C CA . ARG A 1 99 ? 4.447 -13.364 11.774 1.00 58.53 99 ARG A CA 1
ATOM 773 C C . ARG A 1 99 ? 5.354 -14.487 11.253 1.00 58.53 99 ARG A C 1
ATOM 775 O O . ARG A 1 99 ? 6.564 -14.315 11.167 1.00 58.53 99 ARG A O 1
ATOM 782 N N . VAL A 1 100 ? 4.765 -15.629 10.904 1.00 62.72 100 VAL A N 1
ATOM 783 C CA . VAL A 1 100 ? 5.457 -16.745 10.245 1.00 62.72 100 VAL A CA 1
ATOM 784 C C . VAL A 1 100 ? 5.108 -16.771 8.754 1.00 62.72 100 VAL A C 1
ATOM 786 O O . VAL A 1 100 ? 4.062 -16.223 8.380 1.00 62.72 100 VAL A O 1
ATOM 789 N N . PRO A 1 101 ? 5.996 -17.305 7.892 1.00 65.62 101 PRO A N 1
ATOM 790 C CA . PRO A 1 101 ? 5.787 -17.321 6.445 1.00 65.62 101 PRO A CA 1
ATOM 791 C C . PRO A 1 101 ? 4.439 -17.948 6.069 1.00 65.62 101 PRO A C 1
ATOM 793 O O . PRO A 1 101 ? 3.938 -18.790 6.810 1.00 65.62 101 PRO A O 1
ATOM 796 N N . LEU A 1 102 ? 3.838 -17.532 4.948 1.00 55.62 102 LEU A N 1
ATOM 797 C CA . LEU A 1 102 ? 2.479 -17.944 4.564 1.00 55.62 102 LEU A CA 1
ATOM 798 C C . LEU A 1 102 ? 2.312 -19.475 4.483 1.00 55.62 102 LEU A C 1
ATOM 800 O O . LEU A 1 102 ? 1.290 -19.982 4.913 1.00 55.62 102 LEU A O 1
ATOM 804 N N . ASP A 1 103 ? 3.333 -20.206 4.034 1.00 63.62 103 ASP A N 1
ATOM 805 C CA . ASP A 1 103 ? 3.388 -21.678 3.974 1.00 63.62 103 ASP A CA 1
ATOM 806 C C . ASP A 1 103 ? 3.431 -22.369 5.350 1.00 63.62 103 ASP A C 1
ATOM 808 O O . ASP A 1 103 ? 3.189 -23.568 5.452 1.00 63.62 103 ASP A O 1
ATOM 812 N N . ARG A 1 104 ? 3.752 -21.624 6.411 1.00 65.50 104 ARG A N 1
ATOM 813 C CA . ARG A 1 104 ? 3.811 -22.104 7.803 1.00 65.50 104 ARG A CA 1
ATOM 814 C C . ARG A 1 104 ? 2.777 -21.448 8.701 1.00 65.50 104 ARG A C 1
ATOM 816 O O . ARG A 1 104 ? 2.665 -21.795 9.878 1.00 65.50 104 ARG A O 1
ATOM 823 N N . ALA A 1 105 ? 2.097 -20.425 8.197 1.00 67.62 105 ALA A N 1
ATOM 824 C CA . ALA A 1 105 ? 1.035 -19.781 8.927 1.00 67.62 105 ALA A CA 1
ATOM 825 C C . ALA A 1 105 ? -0.069 -20.820 9.155 1.00 67.62 105 ALA A C 1
ATOM 827 O O . ALA A 1 105 ? -0.317 -21.639 8.273 1.00 67.62 105 ALA A O 1
ATOM 828 N N . PRO A 1 106 ? -0.737 -20.821 10.318 1.00 67.94 106 PRO A N 1
ATOM 829 C CA . PRO A 1 106 ? -1.921 -21.641 10.536 1.00 67.94 106 PRO A CA 1
ATOM 830 C C . PRO A 1 106 ? -3.093 -21.034 9.748 1.00 67.94 106 PRO A C 1
ATOM 832 O O . PRO A 1 106 ? -4.040 -20.511 10.328 1.00 67.94 106 PRO A O 1
ATOM 835 N N . ILE A 1 107 ? -2.960 -21.018 8.420 1.00 64.88 107 ILE A N 1
ATOM 836 C CA . ILE A 1 107 ? -3.942 -20.488 7.480 1.00 64.88 107 ILE A CA 1
ATOM 837 C C . ILE A 1 107 ? -5.005 -21.526 7.134 1.00 64.88 107 ILE A C 1
ATOM 839 O O . ILE A 1 107 ? -6.120 -21.097 6.882 1.00 64.88 107 ILE A O 1
ATOM 843 N N . ASP A 1 108 ? -4.735 -22.839 7.235 1.00 65.25 108 ASP A N 1
ATOM 844 C CA . ASP A 1 108 ? -5.733 -23.859 6.884 1.00 65.25 108 ASP A CA 1
ATOM 845 C C . ASP A 1 108 ? -5.656 -25.162 7.705 1.00 65.25 108 ASP A C 1
ATOM 847 O O . ASP A 1 108 ? -4.668 -25.893 7.664 1.00 65.25 108 ASP A O 1
ATOM 851 N N . HIS A 1 109 ? -6.763 -25.484 8.387 1.00 58.44 109 HIS A N 1
ATOM 852 C CA . HIS A 1 109 ? -7.627 -26.598 7.976 1.00 58.44 109 HIS A CA 1
ATOM 853 C C . HIS A 1 109 ? -9.054 -26.309 8.460 1.00 58.44 109 HIS A C 1
ATOM 855 O O . HIS A 1 109 ? -9.388 -26.540 9.619 1.00 58.44 109 HIS A O 1
ATOM 861 N N . VAL A 1 110 ? -9.893 -25.776 7.574 1.00 65.25 110 VAL A N 1
ATOM 862 C CA . VAL A 1 110 ? -11.345 -25.731 7.778 1.00 65.25 110 VAL A CA 1
ATOM 863 C C . VAL A 1 110 ? -11.910 -26.907 6.996 1.00 65.25 110 VAL A C 1
ATOM 865 O O . VAL A 1 110 ? -11.700 -27.017 5.790 1.00 65.25 110 VAL A O 1
ATOM 868 N N . THR A 1 111 ? -12.559 -27.835 7.684 1.00 70.94 111 THR A N 1
ATOM 869 C CA . THR A 1 111 ? -13.196 -28.986 7.041 1.00 70.94 111 THR A CA 1
ATOM 870 C C . THR A 1 111 ? -14.341 -28.524 6.139 1.00 70.94 111 THR A C 1
ATOM 872 O O . THR A 1 111 ? -14.956 -27.485 6.379 1.00 70.94 111 THR A O 1
ATOM 875 N N . ALA A 1 112 ? -14.683 -29.319 5.122 1.00 62.81 112 ALA A N 1
ATOM 876 C CA . ALA A 1 112 ? -15.829 -29.028 4.256 1.00 62.81 112 ALA A CA 1
ATOM 877 C C . ALA A 1 112 ? -17.135 -28.821 5.055 1.00 62.81 112 ALA A C 1
ATOM 879 O O . ALA A 1 112 ? -17.968 -28.013 4.662 1.00 62.81 112 ALA A O 1
ATOM 880 N N . ALA A 1 113 ? -17.280 -29.488 6.207 1.00 70.94 113 ALA A N 1
ATOM 881 C CA . ALA A 1 113 ? -18.417 -29.325 7.112 1.00 70.94 113 ALA A CA 1
ATOM 882 C C . ALA A 1 113 ? -18.422 -27.963 7.829 1.00 70.94 113 ALA A C 1
ATOM 884 O O . ALA A 1 113 ? -19.453 -27.300 7.881 1.00 70.94 113 ALA A O 1
ATOM 885 N N . GLU A 1 114 ? -17.274 -27.511 8.339 1.00 68.69 114 GLU A N 1
ATOM 886 C CA . GLU A 1 114 ? -17.139 -26.176 8.943 1.00 68.69 114 GLU A CA 1
ATOM 887 C C . GLU A 1 114 ? -17.304 -25.059 7.905 1.00 68.69 114 GLU A C 1
ATOM 889 O O . GLU A 1 114 ? -17.766 -23.968 8.234 1.00 68.69 114 GLU A O 1
ATOM 894 N N . TRP A 1 115 ? -16.938 -25.327 6.649 1.00 67.06 115 TRP A N 1
ATOM 895 C CA . TRP A 1 115 ? -17.144 -24.403 5.537 1.00 67.06 115 TRP A CA 1
ATOM 896 C C . TRP A 1 115 ? -18.627 -24.325 5.137 1.00 67.06 115 TRP A C 1
ATOM 898 O O . TRP A 1 115 ? -19.173 -23.228 5.048 1.00 67.06 115 TRP A O 1
ATOM 908 N N . ALA A 1 116 ? -19.304 -25.472 5.012 1.00 70.38 116 ALA A N 1
ATOM 909 C CA . ALA A 1 116 ? -20.737 -25.548 4.719 1.00 70.38 116 ALA A CA 1
ATOM 910 C C . ALA A 1 116 ? -21.601 -24.917 5.826 1.00 70.38 116 ALA A C 1
ATOM 912 O O . ALA A 1 116 ? -22.543 -24.189 5.525 1.00 70.38 116 ALA A O 1
ATOM 913 N N . ALA A 1 117 ? -21.245 -25.113 7.099 1.00 68.25 117 ALA A N 1
ATOM 914 C CA . ALA A 1 117 ? -21.940 -24.488 8.227 1.00 68.25 117 ALA A CA 1
ATOM 915 C C . ALA A 1 117 ? -21.842 -22.951 8.199 1.00 68.25 117 ALA A C 1
ATOM 917 O O . ALA A 1 117 ? -22.806 -22.261 8.517 1.00 68.25 117 ALA A O 1
ATOM 918 N N . ARG A 1 118 ? -20.695 -22.407 7.768 1.00 67.62 118 ARG A N 1
ATOM 919 C CA . ARG A 1 118 ? -20.507 -20.956 7.583 1.00 67.62 118 ARG A CA 1
ATOM 920 C C . ARG A 1 118 ? -21.247 -20.414 6.359 1.00 67.62 118 ARG A C 1
ATOM 922 O O . ARG A 1 118 ? -21.620 -19.246 6.363 1.00 67.62 118 ARG A O 1
ATOM 929 N N . GLN A 1 119 ? -21.446 -21.229 5.321 1.00 55.94 119 GLN A N 1
ATOM 930 C CA . GLN A 1 119 ? -22.268 -20.855 4.166 1.00 55.94 119 GLN A CA 1
ATOM 931 C C . GLN A 1 119 ? -23.758 -20.865 4.494 1.00 55.94 119 GLN A C 1
ATOM 933 O O . GLN A 1 119 ? -24.435 -19.933 4.094 1.00 55.94 119 GLN A O 1
ATOM 938 N N . GLN A 1 120 ? -24.255 -21.818 5.287 1.00 58.44 120 GLN A N 1
ATOM 939 C CA . GLN A 1 120 ? -25.653 -21.817 5.739 1.00 58.44 120 GLN A CA 1
ATOM 940 C C . GLN A 1 120 ? -26.026 -20.526 6.487 1.00 58.44 120 GLN A C 1
ATOM 942 O O . GLN A 1 120 ? -27.079 -19.949 6.241 1.00 58.44 120 GLN A O 1
ATOM 947 N N . GLU A 1 121 ? -25.119 -20.012 7.322 1.00 57.84 121 GLU A N 1
ATOM 948 C CA . GLU A 1 121 ? -25.300 -18.745 8.049 1.00 57.84 121 GLU A CA 1
ATOM 949 C C . GLU A 1 121 ? -25.318 -17.504 7.119 1.00 57.84 121 GLU A C 1
ATOM 951 O O . GLU A 1 121 ? -25.842 -16.446 7.476 1.00 57.84 121 GLU A O 1
ATOM 956 N N . LEU A 1 122 ? -24.755 -17.623 5.909 1.00 53.81 122 LEU A N 1
ATOM 957 C CA . LEU A 1 122 ? -24.798 -16.605 4.851 1.00 53.81 122 LEU A CA 1
ATOM 958 C C . LEU A 1 122 ? -26.000 -16.794 3.911 1.00 53.81 122 LEU A C 1
ATOM 960 O O . LEU A 1 122 ? -26.563 -15.799 3.458 1.00 53.81 122 LEU A O 1
ATOM 964 N N . ASP A 1 123 ? -26.415 -18.035 3.658 1.00 54.50 123 ASP A N 1
ATOM 965 C CA . ASP A 1 123 ? -27.574 -18.394 2.834 1.00 54.50 123 ASP A CA 1
ATOM 966 C C . ASP A 1 123 ? -28.898 -17.985 3.502 1.00 54.50 123 ASP A C 1
ATOM 968 O O . ASP A 1 123 ? -29.831 -17.579 2.813 1.00 54.50 123 ASP A O 1
ATOM 972 N N . ASP A 1 124 ? -28.965 -17.932 4.837 1.00 58.03 124 ASP A N 1
ATOM 973 C CA . ASP A 1 124 ? -30.085 -17.303 5.564 1.00 58.03 124 ASP A CA 1
ATOM 974 C C . ASP A 1 124 ? -30.225 -15.792 5.257 1.00 58.03 124 ASP A C 1
ATOM 976 O O . ASP A 1 124 ? -31.242 -15.164 5.562 1.00 58.03 124 ASP A O 1
ATOM 980 N N . ARG A 1 125 ? -29.209 -15.193 4.618 1.00 55.50 125 ARG A N 1
ATOM 981 C CA . ARG A 1 125 ? -29.198 -13.817 4.098 1.00 55.50 125 ARG A CA 1
ATOM 982 C C . ARG A 1 125 ? -29.223 -13.767 2.567 1.00 55.50 125 ARG A C 1
ATOM 984 O O . ARG A 1 125 ? -29.052 -12.681 2.016 1.00 55.50 125 ARG A O 1
ATOM 991 N N . ALA A 1 126 ? -29.436 -14.894 1.882 1.00 57.72 126 ALA A N 1
ATOM 992 C CA . ALA A 1 126 ? -29.396 -14.995 0.422 1.00 57.72 126 ALA A CA 1
ATOM 993 C C . ALA A 1 126 ? -30.349 -14.006 -0.260 1.00 57.72 126 ALA A C 1
ATOM 995 O O . ALA A 1 126 ? -29.963 -13.374 -1.237 1.00 57.72 126 ALA A O 1
ATOM 996 N N . SER A 1 127 ? -31.532 -13.773 0.315 1.00 58.03 127 SER A N 1
ATOM 997 C CA . SER A 1 127 ? -32.483 -12.771 -0.182 1.00 58.03 127 SER A CA 1
ATOM 998 C C . SER A 1 127 ? -31.920 -11.342 -0.161 1.00 58.03 127 SER A C 1
ATOM 1000 O O . SER A 1 127 ? -32.102 -10.598 -1.118 1.00 58.03 127 SER A O 1
ATOM 1002 N N . MET A 1 128 ? -31.163 -10.967 0.878 1.00 55.84 128 MET A N 1
ATOM 1003 C CA . MET A 1 128 ? -30.471 -9.671 0.934 1.00 55.84 128 MET A CA 1
ATOM 1004 C C . MET A 1 128 ? -29.289 -9.596 -0.038 1.00 55.84 128 MET A C 1
ATOM 1006 O O . MET A 1 128 ? -28.965 -8.514 -0.519 1.00 55.84 128 MET A O 1
ATOM 1010 N N . VAL A 1 129 ? -28.591 -10.709 -0.278 1.00 60.41 129 VAL A N 1
ATOM 1011 C CA . VAL A 1 129 ? -27.447 -10.748 -1.202 1.00 60.41 129 VAL A CA 1
ATOM 1012 C C . VAL A 1 129 ? -27.932 -10.628 -2.644 1.00 60.41 129 VAL A C 1
ATOM 1014 O O . VAL A 1 129 ? -27.366 -9.847 -3.402 1.00 60.41 129 VAL A O 1
ATOM 1017 N N . GLU A 1 130 ? -29.024 -11.304 -2.993 1.00 59.78 130 GLU A N 1
ATOM 1018 C CA . GLU A 1 130 ? -29.645 -11.230 -4.315 1.00 59.78 130 GLU A CA 1
ATOM 1019 C C . GLU A 1 130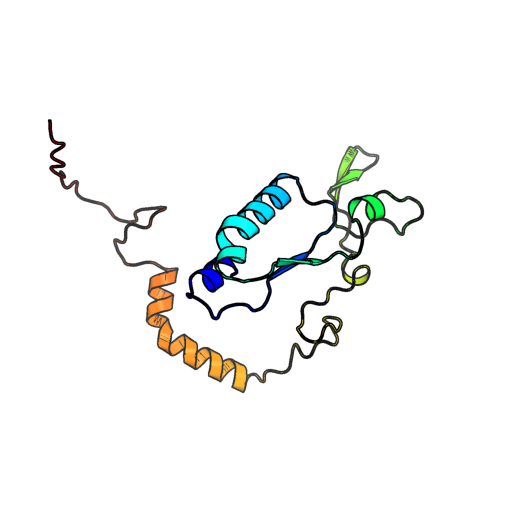 ? -30.153 -9.810 -4.629 1.00 59.78 130 GLU A C 1
ATOM 1021 O O . GLU A 1 130 ? -29.897 -9.291 -5.717 1.00 59.78 130 GLU A O 1
ATOM 1026 N N . GLU A 1 131 ? -30.757 -9.121 -3.652 1.00 61.91 131 GLU A N 1
ATOM 1027 C CA . GLU A 1 131 ? -31.120 -7.699 -3.772 1.00 61.91 131 GLU A CA 1
ATOM 1028 C C . GLU A 1 131 ? -29.900 -6.763 -3.879 1.00 61.91 131 GLU A C 1
ATOM 1030 O O . GLU A 1 131 ? -29.973 -5.736 -4.555 1.00 61.91 131 GLU A O 1
ATOM 1035 N N . LEU A 1 132 ? -28.766 -7.087 -3.243 1.00 60.88 132 LEU A N 1
ATOM 1036 C CA . LEU A 1 132 ? -27.534 -6.290 -3.342 1.00 60.88 132 LEU A CA 1
ATOM 1037 C C . LEU A 1 132 ? -26.797 -6.488 -4.673 1.00 60.88 132 LEU A C 1
ATOM 1039 O O . LEU A 1 132 ? -26.197 -5.538 -5.179 1.00 60.88 132 LEU A O 1
ATOM 1043 N N . GLU A 1 133 ? -26.791 -7.710 -5.205 1.00 62.12 133 GLU A N 1
ATOM 1044 C CA . GLU A 1 133 ? -26.078 -8.057 -6.437 1.00 62.12 133 GLU A CA 1
ATOM 1045 C C . GLU A 1 133 ? -26.859 -7.640 -7.683 1.00 62.12 133 GLU A C 1
ATOM 1047 O O . GLU A 1 133 ? -26.276 -7.072 -8.611 1.00 62.12 133 GLU A O 1
ATOM 1052 N N . ASN A 1 134 ? -28.176 -7.856 -7.688 1.00 67.06 134 ASN A N 1
ATOM 1053 C CA . ASN A 1 134 ? -29.023 -7.541 -8.838 1.00 67.06 134 ASN A CA 1
ATOM 1054 C C . ASN A 1 134 ? -29.700 -6.167 -8.731 1.00 67.06 134 ASN A C 1
ATOM 1056 O O . ASN A 1 134 ? -30.144 -5.625 -9.746 1.00 67.06 134 ASN A O 1
ATOM 1060 N N . GLY A 1 135 ? -29.706 -5.565 -7.538 1.00 61.12 135 GLY A N 1
ATOM 1061 C CA . GLY A 1 135 ? -30.389 -4.306 -7.265 1.00 61.12 135 GLY A CA 1
ATOM 1062 C C . GLY A 1 135 ? -31.905 -4.475 -7.133 1.00 61.12 135 GLY A C 1
ATOM 1063 O O . GLY A 1 135 ? -32.497 -5.442 -7.609 1.00 61.12 135 GLY A O 1
ATOM 1064 N N . VAL A 1 136 ? -32.551 -3.500 -6.492 1.00 66.94 136 VAL A N 1
ATOM 1065 C CA . VAL A 1 136 ? -34.018 -3.395 -6.460 1.00 66.94 136 VAL A CA 1
ATOM 1066 C C . VAL A 1 136 ? -34.528 -3.078 -7.871 1.00 66.94 136 VAL A C 1
ATOM 1068 O O . VAL A 1 136 ? -33.988 -2.190 -8.536 1.00 66.94 136 VAL A O 1
ATOM 1071 N N . VAL A 1 137 ? -35.561 -3.795 -8.325 1.00 59.50 137 VAL A N 1
ATOM 1072 C CA . VAL A 1 137 ? -36.278 -3.495 -9.579 1.00 59.50 137 VAL A CA 1
ATOM 1073 C C . VAL A 1 137 ? -36.783 -2.046 -9.540 1.00 59.50 137 VAL A C 1
ATOM 1075 O O . VAL A 1 137 ? -37.361 -1.625 -8.543 1.00 59.50 137 VAL A O 1
ATOM 1078 N N . ASP A 1 138 ? -36.496 -1.277 -10.594 1.00 62.38 138 ASP A N 1
ATOM 1079 C CA . ASP A 1 138 ? -36.718 0.178 -10.702 1.00 62.38 138 ASP A CA 1
ATOM 1080 C C . ASP A 1 138 ? -35.923 1.053 -9.709 1.00 62.38 138 ASP A C 1
ATOM 1082 O O . ASP A 1 138 ? -36.233 2.221 -9.468 1.00 62.38 138 ASP A O 1
ATOM 1086 N N . GLY A 1 139 ? -34.836 0.521 -9.145 1.00 57.38 139 GLY A N 1
ATOM 1087 C CA . GLY A 1 139 ? -33.927 1.273 -8.286 1.00 57.38 139 GLY A CA 1
ATOM 1088 C C . GLY A 1 139 ? -33.018 2.233 -9.066 1.00 57.38 139 GLY A C 1
ATOM 1089 O O . GLY A 1 139 ? -32.244 1.828 -9.938 1.00 57.38 139 GLY A O 1
ATOM 1090 N N . CYS A 1 140 ? -33.021 3.518 -8.699 1.00 63.84 140 CYS A N 1
ATOM 1091 C CA . CYS A 1 140 ? -31.965 4.446 -9.117 1.00 63.84 140 CYS A CA 1
ATOM 1092 C C . CYS A 1 140 ? -30.712 4.203 -8.271 1.00 63.84 140 CYS A C 1
ATOM 1094 O O . CYS A 1 140 ? -30.650 4.572 -7.096 1.00 63.84 140 CYS A O 1
ATOM 1096 N N . SER A 1 141 ? -29.686 3.599 -8.870 1.00 54.62 141 SER A N 1
ATOM 1097 C CA . SER A 1 141 ? -28.364 3.556 -8.248 1.00 54.62 141 SER A CA 1
ATOM 1098 C C . SER A 1 141 ? -27.609 4.876 -8.492 1.00 54.62 141 SER A C 1
ATOM 1100 O O . SER A 1 141 ? -27.879 5.555 -9.485 1.00 54.62 141 SER A O 1
ATOM 1102 N N . PRO A 1 142 ? -26.595 5.220 -7.673 1.00 57.19 142 PRO A N 1
ATOM 1103 C CA . PRO A 1 142 ? -25.798 6.441 -7.855 1.00 57.19 142 PRO A CA 1
ATOM 1104 C C . PRO A 1 142 ? -24.996 6.511 -9.165 1.00 57.19 142 PRO A C 1
ATOM 1106 O O . PRO A 1 142 ? -24.402 7.544 -9.458 1.00 57.19 142 PRO A O 1
ATOM 1109 N N . TRP A 1 143 ? -24.928 5.412 -9.922 1.00 55.12 143 TRP A N 1
ATOM 1110 C CA . TRP A 1 143 ? -24.071 5.285 -11.103 1.00 55.12 143 TRP A CA 1
ATOM 1111 C C . TRP A 1 143 ? -24.817 4.834 -12.368 1.00 55.12 143 TRP A C 1
ATOM 1113 O O . TRP A 1 143 ? -24.246 4.909 -13.452 1.00 55.12 143 TRP A O 1
ATOM 1123 N N . ALA A 1 144 ? -26.077 4.401 -12.250 1.00 53.78 144 ALA A N 1
ATOM 1124 C CA . AL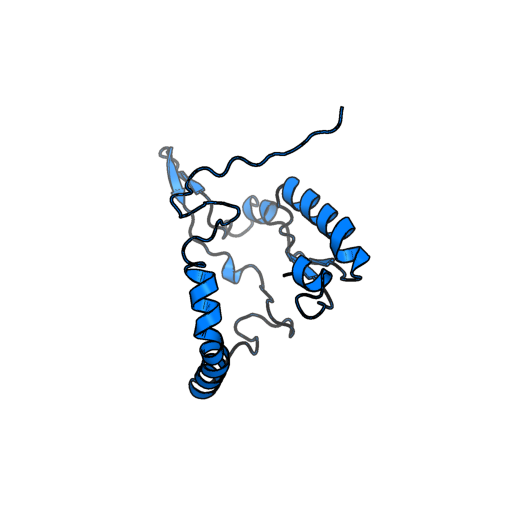A A 1 144 ? -27.002 4.177 -13.363 1.00 53.78 144 ALA A CA 1
ATOM 1125 C C . ALA A 1 144 ? -28.436 4.001 -12.830 1.00 53.78 144 ALA A C 1
ATOM 1127 O O . ALA A 1 144 ? -28.659 3.190 -11.925 1.00 53.78 144 ALA A O 1
ATOM 1128 N N . CYS A 1 145 ? -29.410 4.703 -13.412 1.00 61.75 145 CYS A N 1
ATOM 1129 C CA . CYS A 1 145 ? -30.825 4.387 -13.216 1.00 61.75 145 CYS A CA 1
ATOM 1130 C C . CYS A 1 145 ? -31.237 3.343 -14.263 1.00 61.75 145 CYS A C 1
ATOM 1132 O O . CYS A 1 145 ? -31.038 3.551 -15.460 1.00 61.75 145 CYS A O 1
ATOM 1134 N N . ARG A 1 146 ? -31.764 2.201 -13.808 1.00 55.50 146 ARG A N 1
ATOM 1135 C CA . ARG A 1 146 ? -32.381 1.182 -14.667 1.00 55.50 146 ARG A CA 1
ATOM 1136 C C . ARG A 1 146 ? -33.894 1.262 -14.473 1.00 55.50 146 ARG A C 1
ATOM 1138 O O . ARG A 1 146 ? -34.447 0.512 -13.685 1.00 55.50 146 ARG A O 1
ATOM 1145 N N . GLY A 1 147 ? -34.526 2.215 -15.144 1.00 56.66 147 GLY A N 1
ATOM 1146 C CA . GLY A 1 147 ? -35.977 2.375 -15.164 1.00 56.66 147 GLY A CA 1
ATOM 1147 C C . GLY A 1 147 ? -36.365 3.445 -16.179 1.00 56.66 147 GLY A C 1
ATOM 1148 O O . GLY A 1 147 ? -35.633 4.422 -16.356 1.00 56.66 147 GLY A O 1
ATOM 1149 N N . GLU A 1 148 ? -37.487 3.255 -16.867 1.00 54.16 148 GLU A N 1
ATOM 1150 C CA . GLU A 1 148 ? -38.120 4.315 -17.650 1.00 54.16 148 GLU A CA 1
ATOM 1151 C C . GLU A 1 148 ? -38.870 5.219 -16.665 1.00 54.16 148 GLU A C 1
ATOM 1153 O O . GLU A 1 148 ? -39.963 4.894 -16.211 1.00 54.16 148 GLU A O 1
ATOM 1158 N N . ALA A 1 149 ? -38.244 6.319 -16.245 1.00 49.88 149 ALA A N 1
ATOM 1159 C CA . ALA A 1 149 ? -38.921 7.309 -15.419 1.00 49.88 149 ALA A CA 1
ATOM 1160 C C . ALA A 1 149 ? -39.824 8.176 -16.309 1.00 49.88 149 ALA A C 1
ATOM 1162 O O . ALA A 1 149 ? -39.327 8.963 -17.118 1.00 49.88 149 ALA A O 1
ATOM 1163 N N . GLU A 1 150 ? -41.142 8.060 -16.135 1.00 47.50 150 GLU A N 1
ATOM 1164 C CA . GLU A 1 150 ? -42.073 9.120 -16.534 1.00 47.50 150 GLU A CA 1
ATOM 1165 C C . GLU A 1 150 ? -41.632 10.431 -15.845 1.00 47.50 150 GLU A C 1
ATOM 1167 O O . GLU A 1 150 ? -41.364 10.430 -14.637 1.00 47.50 150 GLU A O 1
ATOM 1172 N N . PRO A 1 151 ? -41.497 11.549 -16.578 1.00 44.00 151 PRO A N 1
ATOM 1173 C CA . PRO A 1 151 ? -40.951 12.779 -16.025 1.00 44.00 151 PRO A CA 1
ATOM 1174 C C . 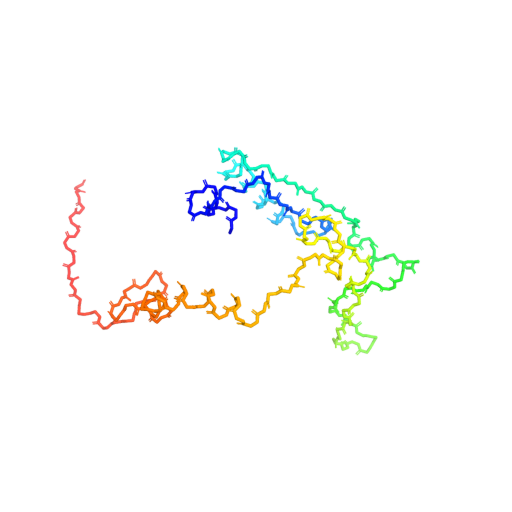PRO A 1 151 ? -41.922 13.393 -15.010 1.00 44.00 151 PRO A C 1
ATOM 1176 O O . PRO A 1 151 ? -42.944 13.972 -15.374 1.00 44.00 151 PRO A O 1
ATOM 1179 N N . VAL A 1 152 ? -41.576 13.319 -13.726 1.00 53.34 152 VAL A N 1
ATOM 1180 C CA . VAL A 1 152 ? -42.228 14.107 -12.673 1.00 53.34 152 VAL A CA 1
ATOM 1181 C C . VAL A 1 152 ? -41.538 15.472 -12.610 1.00 53.34 152 VAL A C 1
ATOM 1183 O O . VAL A 1 152 ? -40.330 15.557 -12.396 1.00 53.34 152 VAL A O 1
ATOM 1186 N N . GLN A 1 153 ? -42.295 16.549 -12.846 1.00 42.47 153 GLN A N 1
ATOM 1187 C CA . GLN A 1 153 ? -41.829 17.918 -12.613 1.00 42.47 153 GLN A CA 1
ATOM 1188 C C . GLN A 1 153 ? -41.703 18.153 -11.107 1.00 42.47 153 GLN A C 1
ATOM 1190 O O . GLN A 1 153 ? -42.717 18.212 -10.416 1.00 42.47 153 GLN A O 1
ATOM 1195 N N . ASP A 1 154 ? -40.479 18.331 -10.615 1.00 39.38 154 ASP A N 1
ATOM 1196 C CA . ASP A 1 154 ? -40.264 18.812 -9.253 1.00 39.38 154 ASP A CA 1
ATOM 1197 C C . ASP A 1 154 ? -40.303 20.345 -9.208 1.00 39.38 154 ASP A C 1
ATOM 1199 O O . ASP A 1 154 ? -39.514 21.045 -9.851 1.00 39.38 154 ASP A O 1
ATOM 1203 N N . ASP A 1 155 ? -41.231 20.850 -8.400 1.00 45.94 155 ASP A N 1
ATOM 1204 C CA . ASP A 1 155 ? -41.382 22.249 -8.013 1.00 45.94 155 ASP A CA 1
ATOM 1205 C C . ASP A 1 155 ? -40.317 22.605 -6.961 1.00 45.94 155 ASP A C 1
ATOM 1207 O O . ASP A 1 155 ? -40.582 22.714 -5.762 1.00 45.94 155 ASP A O 1
ATOM 1211 N N . PHE A 1 156 ? -39.057 22.730 -7.387 1.00 41.66 156 PHE A N 1
ATOM 1212 C CA . PHE A 1 156 ? -38.006 23.272 -6.526 1.00 41.66 156 PHE A CA 1
ATOM 1213 C C . PHE A 1 156 ? -38.083 24.798 -6.517 1.00 41.66 156 PHE A C 1
ATOM 1215 O O . PHE A 1 156 ? -37.352 25.494 -7.225 1.00 41.66 156 PHE A O 1
ATOM 1222 N N . GLY A 1 157 ? -38.970 25.307 -5.662 1.00 47.66 157 GLY A N 1
ATOM 1223 C CA . GLY A 1 157 ? -39.001 26.700 -5.239 1.00 47.66 157 GLY A CA 1
ATOM 1224 C C . GLY A 1 157 ? -37.667 27.120 -4.619 1.00 47.66 157 GLY A C 1
ATOM 1225 O O . GLY A 1 157 ? -37.417 26.912 -3.431 1.00 47.66 157 GLY A O 1
ATOM 1226 N N . LEU A 1 158 ? -36.810 27.738 -5.431 1.00 41.28 158 LEU A N 1
ATOM 1227 C CA . LEU A 1 158 ? -35.698 28.549 -4.955 1.00 41.28 158 LEU A CA 1
ATOM 1228 C C . LEU A 1 158 ? -36.265 29.896 -4.499 1.00 41.28 158 LEU A C 1
ATOM 1230 O O . LEU A 1 158 ? -36.856 30.636 -5.285 1.00 41.28 158 LEU A O 1
ATOM 1234 N N . ALA A 1 159 ? -36.113 30.168 -3.204 1.00 39.41 159 ALA A N 1
ATOM 1235 C CA . ALA A 1 159 ? -36.384 31.466 -2.609 1.00 39.41 159 ALA A CA 1
ATOM 1236 C C . ALA A 1 159 ? -35.575 32.575 -3.310 1.00 39.41 159 ALA A C 1
ATOM 1238 O O . ALA A 1 159 ? -34.453 32.335 -3.761 1.00 39.41 159 ALA A O 1
ATOM 1239 N N . SER A 1 160 ? -36.211 33.748 -3.380 1.00 46.88 160 SER A N 1
ATOM 1240 C CA . SER A 1 160 ? -35.826 34.991 -4.061 1.00 46.88 160 SER A CA 1
ATOM 1241 C C . SER A 1 160 ? -34.384 35.462 -3.892 1.00 46.88 160 SER A C 1
ATOM 1243 O O . SER A 1 160 ? -33.810 35.279 -2.795 1.00 46.88 160 SER A O 1
#